Protein AF-A0A5J4QD63-F1 (afdb_monomer_lite)

Structure (mmCIF, N/CA/C/O backbone):
data_AF-A0A5J4QD63-F1
#
_entry.id   AF-A0A5J4QD63-F1
#
loop_
_atom_site.group_PDB
_atom_site.id
_atom_site.type_symbol
_atom_site.label_atom_id
_atom_site.label_alt_id
_atom_site.label_comp_id
_atom_site.label_asym_id
_atom_site.label_entity_id
_atom_site.label_seq_id
_atom_site.pdbx_PDB_ins_code
_atom_site.Cartn_x
_atom_site.Cartn_y
_atom_site.Cartn_z
_atom_site.occupancy
_atom_site.B_iso_or_equiv
_atom_site.auth_seq_id
_atom_site.auth_comp_id
_atom_site.auth_asym_id
_atom_site.auth_atom_id
_atom_site.pdbx_PDB_model_num
ATOM 1 N N . SER A 1 1 ? -5.845 -22.051 5.326 1.00 67.00 1 SER A N 1
ATOM 2 C CA . SER A 1 1 ? -5.642 -20.591 5.182 1.00 67.00 1 SER A CA 1
ATOM 3 C C . SER A 1 1 ? -6.838 -19.851 5.784 1.00 67.00 1 SER A C 1
ATOM 5 O O . SER A 1 1 ? -7.876 -20.470 5.980 1.00 67.00 1 SER A O 1
ATOM 7 N N . LYS A 1 2 ? -6.711 -18.560 6.131 1.00 86.19 2 LYS A N 1
ATOM 8 C CA . LYS A 1 2 ? -7.793 -17.741 6.733 1.00 86.19 2 LYS A CA 1
ATOM 9 C C . LYS A 1 2 ? -8.621 -16.941 5.704 1.00 86.19 2 LYS A C 1
ATOM 11 O O . LYS A 1 2 ? -9.440 -16.120 6.090 1.00 86.19 2 LYS A O 1
ATOM 16 N N . GLY A 1 3 ? -8.413 -17.182 4.406 1.00 88.31 3 GLY A N 1
ATOM 17 C CA . GLY A 1 3 ? -9.204 -16.589 3.315 1.00 88.31 3 GLY A CA 1
ATOM 18 C C . GLY A 1 3 ? -8.732 -15.226 2.782 1.00 88.31 3 GLY A C 1
ATOM 19 O O . GLY A 1 3 ? -9.352 -14.707 1.855 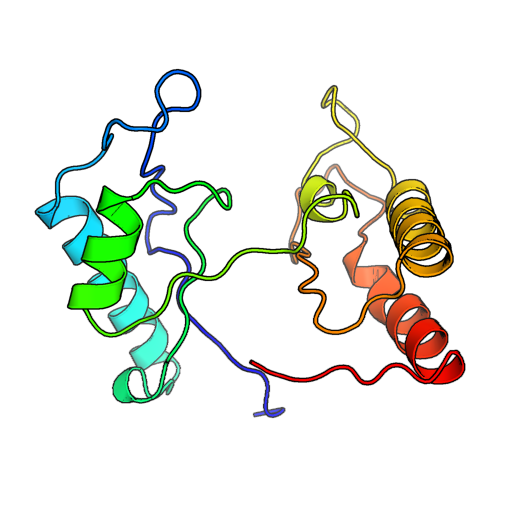1.00 88.31 3 GLY A O 1
ATOM 20 N N . HIS A 1 4 ? -7.645 -14.655 3.313 1.00 92.44 4 HIS A N 1
ATOM 21 C CA . HIS A 1 4 ? 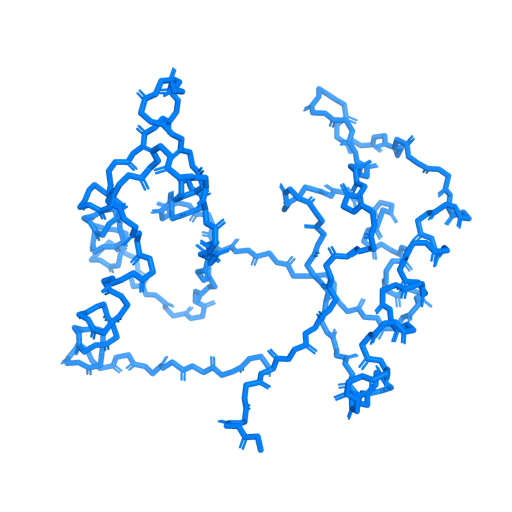-7.093 -13.371 2.853 1.00 92.44 4 HIS A CA 1
ATOM 22 C C . HIS A 1 4 ? -6.595 -13.424 1.400 1.00 92.44 4 HIS A C 1
ATOM 24 O O . HIS A 1 4 ? -6.112 -14.463 0.945 1.00 92.44 4 HIS A O 1
ATOM 30 N N . TYR A 1 5 ? -6.709 -12.300 0.687 1.00 94.56 5 TYR A N 1
ATOM 31 C CA . TYR A 1 5 ? -6.124 -12.127 -0.643 1.00 94.56 5 TYR A CA 1
ATOM 32 C C . TYR A 1 5 ? -4.631 -11.844 -0.483 1.00 94.56 5 TYR A C 1
ATOM 34 O O . TYR A 1 5 ? -4.245 -11.018 0.341 1.00 94.56 5 TYR A O 1
ATOM 42 N N . VAL A 1 6 ? -3.804 -12.544 -1.254 1.00 95.25 6 VAL A N 1
ATOM 43 C CA . VAL A 1 6 ? -2.350 -12.362 -1.281 1.00 95.25 6 VAL A CA 1
ATOM 44 C C . VAL A 1 6 ? -1.977 -12.080 -2.728 1.00 95.25 6 VAL A C 1
ATOM 46 O O . VAL A 1 6 ? -2.055 -12.980 -3.559 1.00 95.25 6 VAL A O 1
ATOM 49 N N . GLY A 1 7 ? -1.652 -10.823 -3.024 1.00 95.38 7 GLY A N 1
ATOM 50 C CA . GLY A 1 7 ? -1.341 -10.335 -4.368 1.00 95.38 7 GLY A CA 1
ATOM 51 C C . GLY A 1 7 ? 0.114 -9.910 -4.526 1.00 95.38 7 GLY A C 1
ATOM 52 O O . GLY A 1 7 ? 0.926 -10.083 -3.617 1.00 95.38 7 GLY A O 1
ATOM 53 N N . GLY A 1 8 ? 0.425 -9.355 -5.696 1.00 95.94 8 GLY A N 1
ATOM 54 C CA . GLY A 1 8 ? 1.776 -8.913 -6.019 1.00 95.94 8 GLY A CA 1
ATOM 55 C C . GLY A 1 8 ? 2.103 -7.497 -5.552 1.00 95.94 8 GLY A C 1
ATOM 56 O O . GLY A 1 8 ? 1.230 -6.625 -5.527 1.00 95.94 8 GLY A O 1
ATOM 57 N N . HIS A 1 9 ? 3.380 -7.291 -5.222 1.00 97.56 9 HIS A N 1
ATOM 58 C CA . HIS A 1 9 ? 3.953 -6.005 -4.807 1.00 97.56 9 HIS A CA 1
ATOM 59 C C . HIS A 1 9 ? 5.458 -5.902 -5.133 1.00 97.56 9 HIS A C 1
ATOM 61 O O . HIS A 1 9 ? 6.245 -5.437 -4.315 1.00 97.56 9 HIS A O 1
ATOM 67 N N . SER A 1 10 ? 5.863 -6.346 -6.332 1.00 97.94 10 SER A N 1
ATOM 68 C CA . SER A 1 10 ? 7.264 -6.425 -6.804 1.00 97.94 10 SER A CA 1
ATOM 69 C C . SER A 1 10 ? 8.121 -7.460 -6.062 1.00 97.94 10 SER A C 1
ATOM 71 O O . SER A 1 10 ? 7.807 -7.871 -4.948 1.00 97.94 10 SER A O 1
ATOM 73 N N . ASP A 1 11 ? 9.196 -7.934 -6.699 1.00 98.19 11 ASP A N 1
ATOM 74 C CA . ASP A 1 11 ? 10.179 -8.826 -6.061 1.00 98.19 11 ASP A CA 1
ATOM 75 C C . ASP A 1 11 ? 11.296 -8.022 -5.385 1.00 98.19 11 ASP A C 1
ATOM 77 O O . ASP A 1 11 ? 11.703 -8.307 -4.260 1.00 98.19 11 ASP A O 1
ATOM 81 N N . LYS A 1 12 ? 11.788 -6.989 -6.072 1.00 97.81 12 LYS A N 1
ATOM 82 C CA . LYS A 1 12 ? 12.876 -6.112 -5.623 1.00 97.81 12 LYS A CA 1
ATOM 83 C C . LYS A 1 12 ? 12.399 -4.757 -5.122 1.00 97.81 12 LYS A C 1
ATOM 85 O O . LYS A 1 12 ? 13.235 -3.910 -4.824 1.00 97.81 12 LYS A O 1
ATOM 90 N N . HIS A 1 13 ? 11.086 -4.560 -5.019 1.00 97.12 13 HIS A N 1
ATOM 91 C CA . HIS A 1 13 ? 10.478 -3.302 -4.597 1.00 97.12 13 HIS A CA 1
ATOM 92 C C . HIS A 1 13 ? 10.965 -2.120 -5.464 1.00 97.12 13 HIS A C 1
ATOM 94 O O . HIS A 1 13 ? 11.397 -1.080 -4.967 1.00 97.12 13 HIS A O 1
ATOM 100 N N . LEU A 1 14 ? 10.959 -2.310 -6.790 1.00 97.56 14 LEU A N 1
ATOM 101 C CA . LEU A 1 14 ? 11.498 -1.342 -7.751 1.00 97.56 14 LEU A CA 1
ATOM 102 C C . LEU A 1 14 ? 10.637 -0.073 -7.841 1.00 97.56 14 LEU A C 1
ATOM 104 O O . LEU A 1 14 ? 9.419 -0.145 -7.988 1.00 97.56 14 LEU A O 1
ATOM 108 N N . LEU A 1 15 ? 11.283 1.095 -7.866 1.00 97.56 15 LEU A N 1
ATOM 109 C CA . LEU A 1 15 ? 10.623 2.361 -8.188 1.00 97.56 15 LEU A CA 1
ATOM 110 C C . LEU A 1 15 ? 10.417 2.474 -9.707 1.00 97.56 15 LEU A C 1
ATOM 112 O O . LEU A 1 15 ? 11.383 2.484 -10.468 1.00 97.56 15 LEU A O 1
ATOM 116 N N . TYR A 1 16 ? 9.167 2.577 -10.162 1.00 97.19 16 TYR A N 1
ATOM 117 C CA . TYR A 1 16 ? 8.862 2.571 -11.601 1.00 97.19 16 TYR A CA 1
ATOM 118 C C . TYR A 1 16 ? 8.901 3.937 -12.271 1.00 97.19 16 TYR A C 1
ATOM 120 O O . TYR A 1 16 ? 9.169 4.021 -13.468 1.00 97.19 16 TYR A O 1
ATOM 128 N N . ALA A 1 17 ? 8.616 4.998 -11.526 1.00 97.38 17 ALA A N 1
ATOM 129 C CA . ALA A 1 17 ? 8.570 6.360 -12.035 1.00 97.38 17 ALA A CA 1
ATOM 130 C C . ALA A 1 17 ? 9.354 7.278 -11.094 1.00 97.38 17 ALA A C 1
ATOM 132 O O . ALA A 1 17 ? 9.276 7.095 -9.878 1.00 97.38 17 ALA A O 1
ATOM 133 N N . PRO A 1 18 ? 10.091 8.270 -11.612 1.00 96.50 18 PRO A N 1
ATOM 134 C CA . PRO A 1 18 ? 10.781 9.217 -10.754 1.00 96.50 18 PRO A CA 1
ATOM 135 C C . PRO A 1 18 ? 9.769 10.136 -10.047 1.00 96.50 18 PRO A C 1
ATOM 137 O O . PRO A 1 18 ? 8.623 10.296 -10.488 1.00 96.50 18 PRO A O 1
ATOM 140 N N . TRP A 1 19 ? 10.181 10.717 -8.919 1.00 96.06 19 TRP A N 1
ATOM 141 C CA . TRP A 1 19 ? 9.322 11.564 -8.083 1.00 96.06 19 TRP A CA 1
ATOM 142 C C . TRP A 1 19 ? 9.045 12.934 -8.715 1.00 96.06 19 TRP A C 1
ATOM 144 O O . TRP A 1 19 ? 7.941 13.459 -8.594 1.00 96.06 19 TRP A O 1
ATOM 154 N N . ASP A 1 20 ? 10.028 13.493 -9.420 1.00 95.81 20 ASP A N 1
ATOM 155 C CA . ASP A 1 20 ? 9.988 14.812 -10.061 1.00 95.81 20 ASP A CA 1
ATOM 156 C C . ASP A 1 20 ? 9.360 14.779 -11.464 1.00 95.81 20 ASP A C 1
ATOM 158 O O . ASP A 1 20 ? 8.681 15.723 -11.867 1.00 95.81 20 ASP A O 1
ATOM 162 N N . LYS A 1 21 ? 9.537 13.677 -12.205 1.00 94.69 21 LYS A N 1
ATOM 163 C CA . LYS A 1 21 ? 9.038 13.513 -13.583 1.00 94.69 21 LYS A CA 1
ATOM 164 C C . LYS A 1 21 ? 8.205 12.252 -13.755 1.00 94.69 21 LYS A C 1
ATOM 166 O O . LYS A 1 21 ? 8.513 11.387 -14.570 1.00 94.69 21 LYS A O 1
ATOM 171 N N . ARG A 1 22 ? 7.096 12.159 -13.021 1.00 95.50 22 ARG A N 1
ATOM 172 C CA . ARG A 1 22 ? 6.247 10.954 -12.951 1.00 95.50 22 ARG A CA 1
ATOM 173 C C . ARG A 1 22 ? 5.874 10.331 -14.307 1.00 95.50 22 ARG A C 1
ATOM 175 O O . ARG A 1 22 ? 5.640 9.135 -14.372 1.00 95.50 22 ARG A O 1
ATOM 182 N N . ASN A 1 23 ? 5.798 11.099 -15.394 1.00 95.38 23 ASN A N 1
ATOM 183 C CA . ASN A 1 23 ? 5.462 10.558 -16.718 1.00 95.38 23 ASN A CA 1
ATOM 184 C C . ASN A 1 23 ? 6.581 9.714 -17.363 1.00 95.38 23 ASN A C 1
ATOM 186 O O . ASN A 1 23 ? 6.307 9.019 -18.339 1.00 95.38 23 ASN A O 1
ATOM 190 N N . GLU A 1 24 ? 7.803 9.749 -16.832 1.00 95.88 24 GLU A N 1
ATOM 191 C CA . GLU A 1 24 ? 8.938 8.952 -17.302 1.00 95.88 24 GLU A CA 1
ATOM 192 C C . GLU A 1 24 ? 8.976 7.582 -16.617 1.00 95.88 24 GLU A C 1
ATOM 194 O O . GLU A 1 24 ? 8.585 7.438 -15.457 1.00 95.88 24 GLU A O 1
ATOM 199 N N . LEU A 1 25 ? 9.436 6.562 -17.342 1.00 96.00 25 LEU A N 1
ATOM 200 C CA . LEU A 1 25 ? 9.647 5.222 -16.802 1.00 96.00 25 LEU A CA 1
ATOM 201 C C . LEU A 1 25 ? 11.116 5.084 -16.380 1.00 96.00 25 LEU A C 1
ATOM 203 O O . LEU A 1 25 ? 12.010 5.239 -17.208 1.00 96.00 25 LEU A O 1
ATOM 207 N N . LEU A 1 26 ? 11.353 4.803 -15.098 1.00 96.44 26 LEU A N 1
ATOM 208 C CA . LEU A 1 26 ? 12.695 4.713 -14.513 1.00 96.44 26 LEU A CA 1
ATOM 209 C C . LEU A 1 26 ? 13.376 3.365 -14.801 1.00 96.44 26 LEU A C 1
ATOM 211 O O . LEU A 1 26 ? 14.600 3.276 -14.843 1.00 96.44 26 LEU A O 1
ATOM 215 N N . VAL A 1 27 ? 12.579 2.315 -14.997 1.00 95.19 27 VAL A N 1
ATOM 216 C CA . VAL A 1 27 ? 13.047 0.948 -15.257 1.00 95.19 27 VAL A CA 1
ATOM 217 C C . VAL A 1 27 ? 12.691 0.517 -16.676 1.00 95.19 27 VAL A C 1
ATOM 219 O O . VAL A 1 27 ? 11.652 0.895 -17.206 1.00 95.19 27 VAL A O 1
ATOM 222 N N . GLY A 1 28 ? 13.522 -0.312 -17.306 1.00 94.94 28 GLY A N 1
ATOM 223 C CA . GLY A 1 28 ? 13.167 -0.906 -18.595 1.00 94.94 28 GLY A CA 1
ATOM 224 C C . GLY A 1 28 ? 11.922 -1.796 -18.490 1.00 94.94 28 GLY A C 1
ATOM 225 O O . GLY A 1 28 ? 11.649 -2.375 -17.435 1.00 94.94 28 GLY A O 1
ATOM 226 N N . ILE A 1 29 ? 11.193 -1.951 -19.600 1.00 96.19 29 ILE A N 1
ATOM 227 C CA . ILE A 1 29 ? 10.019 -2.842 -19.678 1.00 96.19 29 ILE A CA 1
ATOM 228 C C . ILE A 1 29 ? 10.398 -4.269 -19.262 1.00 96.19 29 ILE A C 1
ATOM 230 O O . ILE A 1 29 ? 9.682 -4.892 -18.476 1.00 96.19 29 ILE A O 1
ATOM 234 N N . ASP A 1 30 ? 11.549 -4.758 -19.728 1.00 96.94 30 ASP A N 1
ATOM 235 C CA . ASP A 1 30 ? 12.057 -6.090 -19.391 1.00 96.94 30 ASP A CA 1
ATOM 236 C C . ASP A 1 30 ? 12.365 -6.223 -17.898 1.00 96.94 30 ASP A C 1
ATOM 238 O O . ASP A 1 30 ? 12.028 -7.240 -17.296 1.00 96.94 30 ASP A O 1
ATOM 242 N N . SER A 1 31 ? 12.935 -5.186 -17.273 1.00 97.06 31 SER A N 1
ATOM 243 C CA . SER A 1 31 ? 13.232 -5.177 -15.836 1.00 97.06 31 SER A CA 1
ATOM 244 C C . SER A 1 31 ? 11.960 -5.232 -14.994 1.00 97.06 31 SER A C 1
ATOM 246 O O . SER A 1 31 ? 11.878 -6.045 -14.078 1.00 97.06 31 SER A O 1
ATOM 248 N N . LEU A 1 32 ? 10.951 -4.419 -15.327 1.00 97.50 32 LEU A N 1
ATOM 249 C CA . LEU A 1 32 ? 9.658 -4.432 -14.637 1.00 97.50 32 LEU A CA 1
ATOM 250 C C . LEU A 1 32 ? 8.956 -5.785 -14.816 1.00 97.50 32 LEU A C 1
ATOM 252 O O . LEU A 1 32 ? 8.486 -6.380 -13.850 1.00 97.50 32 LEU A O 1
ATOM 256 N N . THR A 1 33 ? 8.931 -6.305 -16.044 1.00 97.56 33 THR A N 1
ATOM 257 C CA . THR A 1 33 ? 8.290 -7.589 -16.358 1.00 97.56 33 THR A CA 1
ATOM 258 C C . THR A 1 33 ? 8.982 -8.751 -15.644 1.00 97.56 33 THR A C 1
ATOM 260 O O . THR A 1 33 ? 8.311 -9.639 -15.116 1.00 97.56 33 THR A O 1
ATOM 263 N N . ALA A 1 34 ? 10.317 -8.762 -15.619 1.00 98.19 34 ALA A N 1
ATOM 264 C CA . ALA A 1 34 ? 11.093 -9.773 -14.911 1.00 98.19 34 ALA A CA 1
ATOM 265 C C . ALA A 1 34 ? 10.824 -9.719 -13.404 1.00 98.19 34 ALA A C 1
ATOM 267 O O . ALA A 1 34 ? 10.515 -10.747 -12.810 1.00 98.19 34 ALA A O 1
ATOM 268 N N . ASP A 1 35 ? 10.860 -8.529 -12.807 1.00 98.38 35 ASP A N 1
ATOM 269 C CA . ASP A 1 35 ? 10.567 -8.316 -11.390 1.00 98.38 35 ASP A CA 1
ATOM 270 C C . ASP A 1 35 ? 9.152 -8.785 -11.003 1.00 98.38 35 ASP A C 1
ATOM 272 O O . ASP A 1 35 ? 8.984 -9.551 -10.053 1.00 98.38 35 ASP A O 1
ATOM 276 N N . PHE A 1 36 ? 8.139 -8.437 -11.803 1.00 97.88 36 PHE A N 1
ATOM 277 C CA . PHE A 1 36 ? 6.775 -8.930 -11.615 1.00 97.88 36 PHE A CA 1
ATOM 278 C C . PHE A 1 36 ? 6.704 -10.464 -11.680 1.00 97.88 36 PHE A C 1
ATOM 280 O O . PHE A 1 36 ? 6.102 -11.107 -10.819 1.00 97.88 36 PHE A O 1
ATOM 287 N N . ARG A 1 37 ? 7.332 -11.083 -12.690 1.00 97.38 37 ARG A N 1
ATOM 288 C CA . ARG A 1 37 ? 7.323 -12.547 -12.860 1.00 97.38 37 ARG A CA 1
ATOM 289 C C . ARG A 1 37 ? 8.038 -13.262 -11.718 1.00 97.38 37 ARG A C 1
ATOM 291 O O . ARG A 1 37 ? 7.576 -14.325 -11.304 1.00 97.38 37 ARG A O 1
ATOM 298 N N . GLN A 1 38 ? 9.115 -12.684 -11.193 1.00 98.56 38 GLN A N 1
ATOM 299 C CA . GLN A 1 38 ? 9.811 -13.209 -10.020 1.00 98.56 38 GLN A CA 1
ATOM 300 C C . GLN A 1 38 ? 8.916 -13.144 -8.781 1.00 98.56 38 GLN A C 1
ATOM 302 O O . GLN A 1 38 ? 8.775 -14.152 -8.094 1.00 98.56 38 GLN A O 1
ATOM 307 N N . ASN A 1 39 ? 8.193 -12.040 -8.576 1.00 98.31 39 ASN A N 1
ATOM 308 C CA . ASN A 1 39 ? 7.220 -11.939 -7.491 1.00 98.31 39 ASN A CA 1
ATOM 309 C C . ASN A 1 39 ? 6.120 -13.009 -7.605 1.00 98.31 39 ASN A C 1
ATOM 311 O O . ASN A 1 39 ? 5.815 -13.696 -6.630 1.00 98.31 39 ASN A O 1
ATOM 315 N N . MET A 1 40 ? 5.582 -13.236 -8.808 1.00 97.88 40 MET A N 1
ATOM 316 C CA . MET A 1 40 ? 4.618 -14.319 -9.043 1.00 97.88 40 MET A CA 1
ATOM 317 C C . MET A 1 40 ? 5.226 -15.707 -8.789 1.00 97.88 40 MET A C 1
ATOM 319 O O . MET A 1 40 ? 4.555 -16.586 -8.250 1.00 97.88 40 MET A O 1
ATOM 323 N N . SER A 1 41 ? 6.491 -15.918 -9.157 1.00 98.12 41 SER A N 1
ATOM 324 C CA . SER A 1 41 ? 7.215 -17.165 -8.889 1.00 98.12 41 SER A CA 1
ATOM 325 C C . SER A 1 41 ? 7.340 -17.433 -7.387 1.00 98.12 41 SER A C 1
ATOM 327 O O . SER A 1 41 ? 7.051 -18.544 -6.943 1.00 98.12 41 SER A O 1
ATOM 329 N N . GLU A 1 42 ? 7.679 -16.418 -6.586 1.00 98.12 42 GLU A N 1
ATOM 330 C CA . GLU A 1 42 ? 7.713 -16.546 -5.125 1.00 98.12 42 GLU A CA 1
ATOM 331 C C . GLU A 1 42 ? 6.327 -16.871 -4.555 1.00 98.12 42 GLU A C 1
ATOM 333 O O . GLU A 1 42 ? 6.191 -17.824 -3.789 1.00 98.12 42 GLU A O 1
ATOM 338 N N . LEU A 1 43 ? 5.272 -16.173 -4.991 1.00 97.31 43 LEU A N 1
ATOM 339 C CA . LEU A 1 43 ? 3.898 -16.453 -4.552 1.00 97.31 43 LEU A CA 1
ATOM 340 C C . LEU A 1 43 ? 3.458 -17.896 -4.869 1.00 97.31 43 LEU A C 1
ATOM 342 O O . LEU A 1 43 ? 2.834 -18.547 -4.024 1.00 97.31 43 LEU A O 1
ATOM 346 N N . LYS A 1 44 ? 3.828 -18.437 -6.041 1.00 97.38 44 LYS A N 1
ATOM 347 C CA . LYS A 1 44 ? 3.544 -19.839 -6.408 1.00 97.38 44 LYS A CA 1
ATOM 348 C C . LYS A 1 44 ? 4.139 -20.834 -5.410 1.00 97.38 44 LYS A C 1
ATOM 350 O O . LYS A 1 44 ? 3.478 -21.822 -5.092 1.00 97.38 44 LYS A O 1
ATOM 355 N N . LYS A 1 45 ? 5.343 -20.582 -4.878 1.00 97.50 45 LYS A N 1
ATOM 356 C CA . LYS A 1 45 ? 5.992 -21.470 -3.888 1.00 97.50 45 LYS A CA 1
ATOM 357 C C . LYS A 1 45 ? 5.183 -21.597 -2.597 1.00 97.50 45 LYS A C 1
ATOM 359 O O . LYS A 1 45 ? 5.232 -22.636 -1.948 1.00 97.50 45 LYS A O 1
ATOM 364 N N . PHE A 1 46 ? 4.401 -20.573 -2.255 1.00 95.12 46 PHE A N 1
ATOM 365 C CA . PHE A 1 46 ? 3.499 -20.572 -1.100 1.00 95.12 46 PHE A CA 1
ATOM 366 C C . PHE A 1 46 ? 2.086 -21.090 -1.426 1.00 95.12 46 PHE A C 1
ATOM 368 O O . PHE A 1 46 ? 1.167 -20.943 -0.620 1.00 95.12 46 PHE A O 1
ATOM 375 N N . GLY A 1 47 ? 1.894 -21.708 -2.596 1.00 94.94 47 GLY A N 1
ATOM 376 C CA . GLY A 1 47 ? 0.620 -22.301 -3.007 1.00 94.94 47 GLY A CA 1
ATOM 377 C C . GLY A 1 47 ? -0.420 -21.287 -3.487 1.00 94.94 47 GLY A C 1
ATOM 378 O O . GLY A 1 47 ? -1.602 -21.623 -3.578 1.00 94.94 47 GLY A O 1
ATOM 379 N N . ILE A 1 48 ? -0.014 -20.051 -3.795 1.00 95.50 48 ILE A N 1
ATOM 380 C CA . ILE A 1 48 ? -0.909 -19.053 -4.383 1.00 95.50 48 ILE A CA 1
ATOM 381 C C . ILE A 1 48 ? -1.115 -19.377 -5.864 1.00 95.50 48 ILE A C 1
ATOM 383 O O . ILE A 1 48 ? -0.163 -19.493 -6.636 1.00 95.50 48 ILE A O 1
ATOM 387 N N . ASN A 1 49 ? -2.378 -19.504 -6.273 1.00 94.50 49 ASN A N 1
ATOM 388 C CA . ASN A 1 49 ? -2.733 -19.636 -7.681 1.00 94.50 49 ASN A CA 1
ATOM 389 C C . ASN A 1 49 ? -2.659 -18.258 -8.353 1.00 94.50 49 ASN A C 1
ATOM 391 O O . ASN A 1 49 ? -3.632 -17.504 -8.335 1.00 94.50 49 ASN A O 1
ATOM 395 N N . VAL A 1 50 ? -1.495 -17.934 -8.918 1.00 95.38 50 VAL A N 1
ATOM 396 C CA . VAL A 1 50 ? -1.249 -16.614 -9.517 1.00 95.38 50 VAL A CA 1
ATOM 397 C C . VAL A 1 50 ? -2.088 -16.333 -10.762 1.00 95.38 50 VAL A C 1
ATOM 399 O O . VAL A 1 50 ? -2.341 -15.171 -11.052 1.00 95.38 50 VAL A O 1
ATOM 402 N N . ASP A 1 51 ? -2.585 -17.369 -11.444 1.00 93.19 51 ASP A N 1
ATOM 403 C CA . ASP A 1 51 ? -3.451 -17.219 -12.622 1.00 93.19 51 ASP A CA 1
ATOM 404 C C . ASP A 1 51 ? -4.850 -16.698 -12.237 1.00 93.19 51 ASP A C 1
ATOM 406 O O . ASP A 1 51 ? -5.639 -16.306 -13.092 1.00 93.19 51 ASP A O 1
ATOM 410 N N . LYS A 1 52 ? -5.170 -16.698 -10.934 1.00 92.94 52 LYS A N 1
ATOM 411 C CA . LYS A 1 52 ? -6.398 -16.130 -10.361 1.00 92.94 52 LYS A CA 1
ATOM 412 C C . LYS A 1 52 ? -6.182 -14.784 -9.667 1.00 92.94 52 LYS A C 1
ATOM 414 O O . LYS A 1 52 ? -7.129 -14.259 -9.083 1.00 92.94 52 LYS A O 1
ATOM 419 N N . LEU A 1 53 ? -4.961 -14.247 -9.663 1.00 95.06 53 LEU A N 1
ATOM 420 C CA . LEU A 1 53 ? -4.705 -12.924 -9.099 1.00 95.06 53 LEU A CA 1
ATOM 421 C C . LEU A 1 53 ? -5.152 -11.861 -10.094 1.00 95.06 53 LEU A C 1
ATOM 423 O O . LEU A 1 53 ? -4.727 -11.871 -11.243 1.00 95.06 53 LEU A O 1
ATOM 427 N N . GLY A 1 54 ? -6.009 -10.950 -9.639 1.00 95.62 54 GLY A N 1
ATOM 428 C CA . GLY A 1 54 ? -6.524 -9.856 -10.463 1.00 95.62 54 GLY A CA 1
ATOM 429 C C . GLY A 1 54 ? -5.850 -8.515 -10.193 1.00 95.62 54 GLY A C 1
ATOM 430 O O . GLY A 1 54 ? -5.963 -7.611 -11.013 1.00 95.62 54 GLY A O 1
ATOM 431 N N . TYR A 1 55 ? -5.152 -8.372 -9.064 1.00 97.50 55 TYR A N 1
ATOM 432 C CA . TYR A 1 55 ? -4.691 -7.076 -8.567 1.00 97.50 55 TYR A CA 1
ATOM 433 C C . TYR A 1 55 ? -3.216 -7.063 -8.188 1.00 97.50 55 TYR A C 1
ATOM 435 O O . TYR A 1 55 ? -2.737 -7.975 -7.503 1.00 97.50 55 TYR A O 1
ATOM 443 N N . TYR A 1 56 ? -2.573 -5.954 -8.545 1.00 97.94 56 TYR A N 1
ATOM 444 C CA . TYR A 1 56 ? -1.183 -5.628 -8.265 1.00 97.94 56 TYR A CA 1
ATOM 445 C C . TYR A 1 56 ? -1.072 -4.239 -7.626 1.00 97.94 56 TYR A C 1
ATOM 447 O O . TYR A 1 56 ? -1.642 -3.275 -8.141 1.00 97.94 56 TYR A O 1
ATOM 455 N N . LEU A 1 57 ? -0.313 -4.115 -6.537 1.00 97.88 57 LEU A N 1
ATOM 456 C CA . LEU A 1 57 ? 0.025 -2.821 -5.941 1.00 97.88 57 LEU A CA 1
ATOM 457 C C . LEU A 1 57 ? 1.479 -2.480 -6.302 1.00 97.88 57 LEU A C 1
ATOM 459 O O . LEU A 1 57 ? 2.371 -3.214 -5.889 1.00 97.88 57 LEU A O 1
ATOM 463 N N . PRO A 1 58 ? 1.767 -1.409 -7.054 1.00 97.50 58 PRO A N 1
ATOM 464 C CA . PRO A 1 58 ? 3.139 -0.989 -7.326 1.00 97.50 58 PRO A CA 1
ATOM 465 C C . PRO A 1 58 ? 3.895 -0.591 -6.046 1.00 97.50 58 PRO A C 1
ATOM 467 O O . PRO A 1 58 ? 3.279 0.012 -5.165 1.00 97.50 58 PRO A O 1
ATOM 470 N N . PRO A 1 59 ? 5.210 -0.859 -5.952 1.00 97.06 59 PRO A N 1
ATOM 471 C CA . PRO A 1 59 ? 6.055 -0.381 -4.858 1.00 97.06 59 PRO A CA 1
ATOM 472 C C . PRO A 1 59 ? 5.972 1.124 -4.656 1.00 97.06 59 PRO A C 1
ATOM 474 O O . PRO A 1 59 ? 5.810 1.880 -5.621 1.00 97.06 59 PRO A O 1
ATOM 477 N N . TYR A 1 60 ? 6.121 1.553 -3.401 1.00 96.31 60 TYR A N 1
ATOM 478 C CA . TYR A 1 60 ? 5.990 2.959 -2.990 1.00 96.31 60 TYR A CA 1
ATOM 479 C C . TYR A 1 60 ? 4.633 3.583 -3.338 1.00 96.31 60 TYR A C 1
ATOM 481 O O . TYR A 1 60 ? 4.499 4.809 -3.341 1.00 96.31 60 TYR A O 1
ATOM 489 N N . GLU A 1 61 ? 3.667 2.754 -3.749 1.00 96.19 61 GLU A N 1
ATOM 490 C CA . GLU A 1 61 ? 2.366 3.173 -4.253 1.00 96.19 61 GLU A CA 1
ATOM 491 C C . GLU A 1 61 ? 2.476 4.201 -5.387 1.00 96.19 61 GLU A C 1
ATOM 493 O O . GLU A 1 61 ? 1.576 5.014 -5.636 1.00 96.19 61 GLU A O 1
ATOM 498 N N . TRP A 1 62 ? 3.602 4.143 -6.103 1.00 97.44 62 TRP A N 1
ATOM 499 C CA . TRP A 1 62 ? 4.008 5.121 -7.091 1.00 97.44 62 TRP A CA 1
ATOM 500 C C . TRP A 1 62 ? 4.163 4.466 -8.456 1.00 97.44 62 TRP A C 1
ATOM 502 O O . TRP A 1 62 ? 4.859 3.472 -8.649 1.00 97.44 62 TRP A O 1
ATOM 512 N N . TYR A 1 63 ? 3.472 5.035 -9.434 1.00 97.44 63 TYR A N 1
ATOM 513 C CA . TYR A 1 63 ? 3.348 4.463 -10.769 1.00 97.44 63 TYR A CA 1
ATOM 514 C C . TYR A 1 63 ? 3.066 5.547 -11.798 1.00 97.44 63 TYR A C 1
ATOM 516 O O . TYR A 1 63 ? 2.669 6.662 -11.450 1.00 97.44 63 TYR A O 1
ATOM 524 N N . ASN A 1 64 ? 3.178 5.200 -13.075 1.00 97.62 64 ASN A N 1
ATOM 525 C CA . ASN A 1 64 ? 2.787 6.058 -14.184 1.00 97.62 64 ASN A CA 1
ATOM 526 C C . ASN A 1 64 ? 1.935 5.298 -15.208 1.00 97.62 64 ASN A C 1
ATOM 528 O O . ASN A 1 64 ? 1.656 4.109 -15.058 1.00 97.62 64 ASN A O 1
ATOM 532 N N . LYS A 1 65 ? 1.503 5.985 -16.270 1.00 97.50 65 LYS A N 1
ATOM 533 C CA . LYS A 1 65 ? 0.668 5.364 -17.311 1.00 97.50 65 LYS A CA 1
ATOM 534 C C . LYS A 1 65 ? 1.368 4.190 -18.007 1.00 97.50 65 LYS A C 1
ATOM 536 O O . LYS A 1 65 ? 0.694 3.249 -18.409 1.00 97.50 65 LYS A O 1
ATOM 541 N N . ALA A 1 66 ? 2.689 4.248 -18.174 1.00 97.38 66 ALA A N 1
ATOM 542 C CA . ALA A 1 66 ? 3.447 3.190 -18.833 1.00 97.38 66 ALA A CA 1
ATOM 543 C C . ALA A 1 66 ? 3.526 1.933 -17.957 1.00 97.38 66 ALA A C 1
ATOM 545 O O . ALA A 1 66 ? 3.199 0.851 -18.432 1.00 97.38 66 ALA A O 1
ATOM 546 N N . SER A 1 67 ? 3.874 2.076 -16.675 1.00 97.75 67 SER A N 1
ATOM 547 C CA . SER A 1 67 ? 3.952 0.954 -15.737 1.00 97.75 67 SER A CA 1
ATOM 548 C C . SER A 1 67 ? 2.598 0.270 -15.568 1.00 97.75 67 SER A C 1
ATOM 550 O O . SER A 1 67 ? 2.539 -0.952 -15.617 1.00 97.75 67 SER A O 1
ATOM 552 N N . VAL A 1 68 ? 1.505 1.039 -15.459 1.00 98.06 68 VAL A N 1
ATOM 553 C CA . VAL A 1 68 ? 0.140 0.486 -15.375 1.00 98.06 68 VAL A CA 1
ATOM 554 C C . VAL A 1 68 ? -0.178 -0.369 -16.599 1.00 98.06 68 VAL A C 1
ATOM 556 O O . VAL A 1 68 ? -0.568 -1.519 -16.440 1.00 98.06 68 VAL A O 1
ATOM 559 N N . ARG A 1 69 ? 0.079 0.139 -17.812 1.00 98.06 69 ARG A N 1
ATOM 560 C CA . ARG A 1 69 ? -0.148 -0.614 -19.058 1.00 98.06 69 ARG A CA 1
ATOM 561 C C . ARG A 1 69 ? 0.685 -1.890 -19.137 1.00 98.06 69 ARG A C 1
ATOM 563 O O . ARG A 1 69 ? 0.211 -2.895 -19.652 1.00 98.06 69 ARG A O 1
ATOM 570 N N . ILE A 1 70 ? 1.926 -1.860 -18.651 1.00 97.69 70 ILE A N 1
ATOM 571 C CA . ILE A 1 70 ? 2.778 -3.055 -18.616 1.00 97.69 70 ILE A CA 1
ATOM 572 C C . ILE A 1 70 ? 2.168 -4.104 -17.678 1.00 97.69 70 ILE A C 1
ATOM 574 O O . ILE A 1 70 ? 2.050 -5.256 -18.083 1.00 97.69 70 ILE A O 1
ATOM 578 N N . VAL A 1 71 ? 1.738 -3.707 -16.473 1.00 97.31 71 VAL A N 1
ATOM 579 C CA . VAL A 1 71 ? 1.089 -4.609 -15.502 1.00 97.31 71 VAL A CA 1
ATOM 580 C C . VAL A 1 71 ? -0.249 -5.158 -16.028 1.00 97.31 71 VAL A C 1
ATOM 582 O O . VAL A 1 71 ? -0.523 -6.351 -15.898 1.00 97.31 71 VAL A O 1
ATOM 585 N N . GLU A 1 72 ? -1.044 -4.329 -16.705 1.00 97.56 72 GLU A N 1
ATOM 586 C CA . GLU A 1 72 ? -2.286 -4.761 -17.361 1.00 97.56 72 GLU A CA 1
ATOM 587 C C . GLU A 1 72 ? -2.017 -5.795 -18.462 1.00 97.56 72 GLU A C 1
ATOM 589 O O . GLU A 1 72 ? -2.670 -6.838 -18.507 1.00 97.56 72 GLU A O 1
ATOM 594 N N . ASN A 1 73 ? -1.004 -5.565 -19.303 1.00 96.69 73 ASN A N 1
ATOM 595 C CA . ASN A 1 73 ? -0.627 -6.479 -20.387 1.00 96.69 73 ASN A CA 1
ATOM 596 C C . ASN A 1 73 ? -0.121 -7.845 -19.894 1.00 96.69 73 ASN A C 1
ATOM 598 O O . ASN A 1 73 ? -0.148 -8.814 -20.651 1.00 96.69 73 ASN A O 1
ATOM 602 N N . ILE A 1 74 ? 0.346 -7.935 -18.646 1.00 93.38 74 ILE A N 1
ATOM 603 C CA . ILE A 1 74 ? 0.779 -9.192 -18.014 1.00 93.38 74 ILE A CA 1
ATOM 604 C C . ILE A 1 74 ? -0.296 -9.800 -17.101 1.00 93.38 74 ILE A C 1
ATOM 606 O O . ILE A 1 74 ? -0.026 -10.788 -16.420 1.00 93.38 74 ILE A O 1
ATOM 610 N N . GLY A 1 75 ? -1.520 -9.259 -17.140 1.00 94.06 75 GLY A N 1
ATOM 611 C CA . GLY A 1 75 ? -2.725 -9.917 -16.638 1.00 94.06 75 GLY A CA 1
ATOM 612 C C . GLY A 1 75 ? -3.238 -9.445 -15.279 1.00 94.06 75 GLY A C 1
ATOM 613 O O . GLY A 1 75 ? -4.093 -10.124 -14.718 1.00 94.06 75 GLY A O 1
ATOM 614 N N . GLN A 1 76 ? -2.757 -8.320 -14.735 1.00 97.25 76 GLN A N 1
ATOM 615 C CA . GLN A 1 76 ? -3.262 -7.781 -13.462 1.00 97.25 76 GLN A CA 1
ATOM 616 C C . GLN A 1 76 ? -3.638 -6.301 -13.557 1.00 97.25 76 GLN A C 1
ATOM 618 O O . GLN A 1 76 ? -3.007 -5.512 -14.251 1.00 97.25 76 GLN A O 1
ATOM 623 N N . SER A 1 77 ? -4.661 -5.898 -12.811 1.00 97.50 77 SER A N 1
ATOM 624 C CA . SER A 1 77 ? -5.045 -4.499 -12.653 1.00 97.50 77 SER A CA 1
ATOM 625 C C . SER A 1 77 ? -4.212 -3.837 -11.561 1.00 97.50 77 SER A C 1
ATOM 627 O O . SER A 1 77 ? -4.087 -4.351 -10.447 1.00 97.50 77 SER A O 1
ATOM 629 N N . THR A 1 78 ? -3.665 -2.661 -11.864 1.00 97.81 78 THR A N 1
ATOM 630 C CA . THR A 1 78 ? -2.986 -1.841 -10.856 1.00 97.81 78 THR A CA 1
ATOM 631 C C . THR A 1 78 ? -4.012 -1.228 -9.902 1.00 97.81 78 THR A C 1
ATOM 633 O O . THR A 1 78 ? -4.969 -0.596 -10.345 1.00 97.81 78 THR A O 1
ATOM 636 N N . ILE A 1 79 ? -3.795 -1.378 -8.597 1.00 97.44 79 ILE A N 1
ATOM 637 C CA . ILE A 1 79 ? -4.591 -0.742 -7.538 1.00 97.44 79 ILE A CA 1
ATOM 638 C C . ILE A 1 79 ? -3.742 0.240 -6.731 1.00 97.44 79 ILE A C 1
ATOM 640 O O . ILE A 1 79 ? -2.514 0.227 -6.808 1.00 97.44 79 ILE A O 1
ATOM 644 N N . ASN A 1 80 ? -4.400 1.095 -5.949 1.00 96.81 80 ASN A N 1
ATOM 645 C CA . ASN A 1 80 ? -3.749 1.925 -4.940 1.00 96.81 80 ASN A CA 1
ATOM 646 C C . ASN A 1 80 ? -4.707 2.213 -3.773 1.00 96.81 80 ASN A C 1
ATOM 648 O O . ASN A 1 80 ? -5.914 1.999 -3.898 1.00 96.81 80 ASN A O 1
ATOM 652 N N . TYR A 1 81 ? -4.181 2.704 -2.652 1.00 96.31 81 TYR A N 1
ATOM 653 C CA . TYR A 1 81 ? -4.993 3.174 -1.537 1.00 96.31 81 TYR A CA 1
ATOM 654 C C . TYR A 1 81 ? -5.737 4.470 -1.873 1.00 96.31 81 TYR A C 1
ATOM 656 O O . TYR A 1 81 ? -5.363 5.242 -2.760 1.00 96.31 81 TYR A O 1
ATOM 664 N N . THR A 1 82 ? -6.807 4.724 -1.129 1.00 95.88 82 THR A N 1
ATOM 665 C CA . THR A 1 82 ? -7.596 5.947 -1.238 1.00 95.88 82 THR A CA 1
ATOM 666 C C . THR A 1 82 ? -6.845 7.115 -0.586 1.00 95.88 82 THR A C 1
ATOM 668 O O . THR A 1 82 ? -6.498 7.040 0.597 1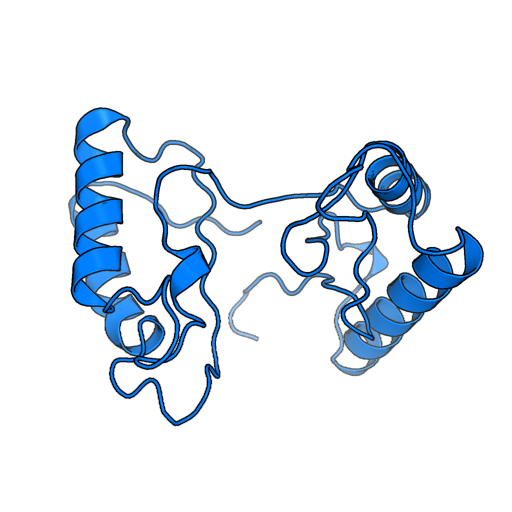.00 95.88 82 THR A O 1
ATOM 671 N N . PRO A 1 83 ? -6.579 8.213 -1.315 1.00 93.19 83 PRO A N 1
ATOM 672 C CA . PRO A 1 83 ? -5.844 9.350 -0.772 1.00 93.19 83 PRO A CA 1
ATOM 673 C C . PRO A 1 83 ? -6.647 10.096 0.307 1.00 93.19 83 PRO A C 1
ATOM 675 O O . PRO A 1 83 ? -7.876 10.096 0.305 1.00 93.19 83 PRO A O 1
ATOM 678 N N . GLY A 1 84 ? -5.938 10.789 1.205 1.00 90.75 84 GLY A N 1
ATOM 679 C CA . GLY A 1 84 ? -6.529 11.689 2.208 1.00 90.75 84 GLY A CA 1
ATOM 680 C C . GLY A 1 84 ? -6.654 11.126 3.629 1.00 90.75 84 GLY A C 1
ATOM 681 O O . GLY A 1 84 ? -6.952 11.889 4.541 1.00 90.75 84 GLY A O 1
ATOM 682 N N . ILE A 1 85 ? -6.386 9.833 3.841 1.00 91.44 85 ILE A N 1
ATOM 683 C CA . ILE A 1 85 ? -6.462 9.179 5.165 1.00 91.44 85 ILE A CA 1
ATOM 684 C C . ILE A 1 85 ? -5.105 9.171 5.899 1.00 91.44 85 ILE A C 1
ATOM 686 O O . ILE A 1 85 ? -5.064 9.015 7.116 1.00 91.44 85 ILE A O 1
ATOM 690 N N . ASN A 1 86 ? -3.993 9.399 5.190 1.00 91.75 86 ASN A N 1
ATOM 691 C CA . ASN A 1 86 ? -2.606 9.446 5.698 1.00 91.75 86 ASN A CA 1
ATOM 692 C C . ASN A 1 86 ? -2.052 8.146 6.309 1.00 91.75 86 ASN A C 1
ATOM 694 O O . ASN A 1 86 ? -0.889 8.117 6.697 1.00 91.75 86 ASN A O 1
ATOM 698 N N . PHE A 1 87 ? -2.831 7.062 6.345 1.00 92.69 87 PHE A N 1
ATOM 699 C CA . PHE A 1 87 ? -2.430 5.772 6.924 1.00 92.69 87 PHE A CA 1
ATOM 700 C C . PHE A 1 87 ? -1.119 5.204 6.365 1.00 92.69 87 PHE A C 1
ATOM 702 O O . PHE A 1 87 ? -0.380 4.576 7.111 1.00 92.69 87 PHE A O 1
ATOM 709 N N . ALA A 1 88 ? -0.792 5.492 5.102 1.00 94.00 88 ALA A N 1
ATOM 710 C CA . ALA A 1 88 ? 0.465 5.073 4.489 1.00 94.00 88 ALA A CA 1
ATOM 711 C C . ALA A 1 88 ? 1.715 5.617 5.210 1.00 94.00 88 ALA A C 1
ATOM 713 O O . ALA A 1 88 ? 2.792 5.081 5.007 1.00 94.00 88 ALA A O 1
ATOM 714 N N . ALA A 1 89 ? 1.608 6.639 6.069 1.00 96.31 89 ALA A N 1
ATOM 715 C CA . ALA A 1 89 ? 2.720 7.102 6.903 1.00 96.31 89 ALA A CA 1
ATOM 716 C C . ALA A 1 89 ? 2.992 6.192 8.121 1.00 96.31 89 ALA A C 1
ATOM 718 O O . ALA A 1 89 ? 3.825 6.508 8.965 1.00 96.31 89 ALA A O 1
ATOM 719 N N . ASP A 1 90 ? 2.322 5.047 8.263 1.00 96.94 90 ASP A N 1
ATOM 720 C CA . ASP A 1 90 ? 2.561 4.133 9.382 1.00 96.94 90 ASP A CA 1
ATOM 721 C C . ASP A 1 90 ? 3.933 3.433 9.336 1.00 96.94 90 ASP A C 1
ATOM 723 O O . ASP A 1 90 ? 4.393 2.930 10.363 1.00 96.94 90 ASP A O 1
ATOM 727 N N . TYR A 1 91 ? 4.637 3.451 8.199 1.00 95.56 91 TYR A N 1
ATOM 728 C CA . TYR A 1 91 ? 6.008 2.936 8.109 1.00 95.56 91 TYR A CA 1
ATOM 729 C C . TYR A 1 91 ? 7.062 3.871 8.725 1.00 95.56 91 TYR A C 1
ATOM 731 O O . TYR A 1 91 ? 8.159 3.409 9.046 1.00 95.56 91 TYR A O 1
ATOM 739 N N . THR A 1 92 ? 6.758 5.165 8.896 1.00 97.06 92 THR A N 1
ATOM 740 C CA . THR A 1 92 ? 7.746 6.182 9.297 1.00 97.06 92 THR A CA 1
ATOM 741 C C . THR A 1 92 ? 8.238 5.977 10.727 1.00 97.06 92 THR A C 1
ATOM 743 O O . THR A 1 92 ? 7.468 5.544 11.591 1.00 97.06 92 THR A O 1
ATOM 746 N N . THR A 1 93 ? 9.478 6.367 11.013 1.00 97.38 93 THR A N 1
ATOM 747 C CA . THR A 1 93 ? 10.059 6.383 12.365 1.00 97.38 93 THR A CA 1
ATOM 748 C C . THR A 1 93 ? 10.052 7.790 12.975 1.00 97.38 93 THR A C 1
ATOM 750 O O . THR A 1 93 ? 9.969 8.754 12.219 1.00 97.38 93 THR A O 1
ATOM 753 N N . PRO A 1 94 ? 10.134 7.935 14.316 1.00 96.69 94 PRO A N 1
ATOM 754 C CA . PRO A 1 94 ? 10.019 9.238 14.991 1.00 96.69 94 PRO A CA 1
ATOM 755 C C . PRO A 1 94 ? 11.024 10.318 14.559 1.00 96.69 94 PRO A C 1
ATOM 757 O O . PRO A 1 94 ? 10.787 11.496 14.793 1.00 96.69 94 PRO A O 1
ATOM 760 N N . ASP A 1 95 ? 12.148 9.926 13.962 1.00 96.50 95 ASP A N 1
ATOM 761 C CA . ASP A 1 95 ? 13.184 10.816 13.429 1.00 96.50 95 ASP A CA 1
ATOM 762 C C . ASP A 1 95 ? 12.881 11.353 12.017 1.00 96.50 95 ASP A C 1
ATOM 764 O O . ASP A 1 95 ? 13.563 12.263 11.550 1.00 96.50 95 ASP A O 1
ATOM 768 N N . MET A 1 96 ? 11.866 10.817 11.333 1.00 97.12 96 MET A N 1
ATOM 769 C CA . MET A 1 96 ? 11.471 11.263 9.996 1.00 97.12 96 MET A CA 1
ATOM 770 C C . MET A 1 96 ? 10.540 12.477 10.078 1.00 97.12 96 MET A C 1
ATOM 772 O O . MET A 1 96 ? 9.604 12.503 10.872 1.00 97.12 96 MET A O 1
ATOM 776 N N . GLU A 1 97 ? 10.740 13.459 9.197 1.00 95.75 97 GLU A N 1
ATOM 777 C CA . GLU A 1 97 ? 9.937 14.694 9.154 1.00 95.75 97 GLU A CA 1
ATOM 778 C C . GLU A 1 97 ? 8.434 14.427 8.967 1.00 95.75 97 GLU A C 1
ATOM 780 O O . GLU A 1 97 ? 7.586 15.091 9.559 1.00 95.75 97 GLU A O 1
ATOM 785 N N . ASN A 1 98 ? 8.092 13.419 8.166 1.00 93.94 98 ASN A N 1
ATOM 786 C CA . ASN A 1 98 ? 6.715 13.035 7.877 1.00 93.94 98 ASN A CA 1
ATOM 787 C C . ASN A 1 98 ? 6.127 12.040 8.892 1.00 93.94 98 ASN A C 1
ATOM 789 O O . ASN A 1 98 ? 5.090 11.434 8.609 1.00 93.94 98 ASN A O 1
ATOM 793 N N . TYR A 1 99 ? 6.769 11.857 10.050 1.00 96.81 99 TYR A N 1
ATOM 794 C CA . TYR A 1 99 ? 6.281 10.959 11.085 1.00 96.81 99 TYR A CA 1
ATOM 795 C C . TYR A 1 99 ? 4.891 11.350 11.589 1.00 96.81 99 TYR A C 1
ATOM 797 O O . TYR A 1 99 ? 4.595 12.514 11.863 1.00 96.81 99 TYR A O 1
ATOM 805 N N . ARG A 1 100 ? 4.041 10.333 11.745 1.00 96.94 100 ARG A N 1
ATOM 806 C CA . ARG A 1 100 ? 2.727 10.424 12.385 1.00 96.94 100 ARG A CA 1
ATOM 807 C C . ARG A 1 100 ? 2.580 9.276 13.362 1.00 96.94 100 ARG A C 1
ATOM 809 O O . ARG A 1 100 ? 2.764 8.120 12.973 1.00 96.94 100 ARG A O 1
ATOM 816 N N . SER A 1 101 ? 2.207 9.578 14.598 1.00 97.31 101 SER A N 1
ATOM 817 C CA . SER A 1 101 ? 1.865 8.559 15.586 1.00 97.31 101 SER A CA 1
ATOM 818 C C . SER A 1 101 ? 0.649 7.744 15.142 1.00 97.31 101 SER A C 1
ATOM 820 O O . SER A 1 101 ? -0.196 8.201 14.371 1.00 97.31 101 SER A O 1
ATOM 822 N N . SER A 1 102 ? 0.518 6.524 15.655 1.00 97.75 102 SER A N 1
ATOM 823 C CA . SER A 1 102 ? -0.642 5.672 15.376 1.00 97.75 102 SER A CA 1
ATOM 824 C C . SER A 1 102 ? -1.969 6.338 15.744 1.00 97.75 102 SER A C 1
ATOM 826 O O . SER A 1 102 ? -2.961 6.111 15.059 1.00 97.75 102 SER A O 1
ATOM 828 N N . GLN A 1 103 ? -1.996 7.168 16.794 1.00 98.19 103 GLN A N 1
ATOM 829 C CA . GLN A 1 103 ? -3.212 7.883 17.178 1.00 98.19 103 GLN A CA 1
ATOM 830 C C . GLN A 1 103 ? -3.566 8.977 16.164 1.00 98.19 103 GLN A C 1
ATOM 832 O O . GLN A 1 103 ? -4.705 9.012 15.717 1.00 98.19 103 GLN A O 1
ATOM 837 N N . GLU A 1 104 ? -2.597 9.785 15.717 1.00 97.94 104 GLU A N 1
ATOM 838 C CA . GLU A 1 104 ? -2.828 10.785 14.659 1.00 97.94 104 GLU A CA 1
ATOM 839 C C . GLU A 1 104 ? -3.351 10.144 13.368 1.00 97.94 104 GLU A C 1
ATOM 841 O O . GLU A 1 104 ? -4.231 10.695 12.706 1.00 97.94 104 GLU A O 1
ATOM 846 N N . LEU A 1 105 ? -2.828 8.966 13.010 1.00 98.06 105 LEU A N 1
ATOM 847 C CA . LEU A 1 105 ? -3.312 8.218 11.853 1.00 98.06 105 LEU A CA 1
ATOM 848 C C . LEU A 1 105 ? -4.771 7.796 12.049 1.00 98.06 105 LEU A C 1
ATOM 850 O O . LEU A 1 105 ? -5.600 8.101 11.196 1.00 98.06 105 LEU A O 1
ATOM 854 N N . ILE A 1 106 ? -5.108 7.165 13.177 1.00 98.31 106 ILE A N 1
ATOM 855 C CA . ILE A 1 106 ? -6.485 6.751 13.504 1.00 98.31 106 ILE A CA 1
ATOM 856 C C . ILE A 1 106 ? -7.449 7.947 13.494 1.00 98.31 106 ILE A C 1
ATOM 858 O O . ILE A 1 106 ? -8.527 7.862 12.899 1.00 98.31 106 ILE A O 1
ATOM 862 N N . ASP A 1 107 ? -7.049 9.072 14.084 1.00 97.88 107 ASP A N 1
ATOM 863 C CA . ASP A 1 107 ? -7.844 10.301 14.103 1.00 97.88 107 ASP A CA 1
ATOM 864 C C . ASP A 1 107 ? -8.066 10.836 12.678 1.00 97.88 107 ASP A C 1
ATOM 866 O O . ASP A 1 107 ? -9.179 11.234 12.330 1.00 97.88 107 ASP A O 1
ATOM 870 N N . SER A 1 108 ? -7.045 10.766 11.815 1.00 97.25 108 SER A N 1
ATOM 871 C CA . SER A 1 108 ? -7.132 11.121 10.391 1.00 97.25 108 SER A CA 1
ATOM 872 C C . SER A 1 108 ? -8.131 10.237 9.627 1.00 97.25 108 SER A C 1
ATOM 874 O O . SER A 1 108 ? -8.924 10.755 8.836 1.00 97.25 108 SER A O 1
ATOM 876 N N . LEU A 1 109 ? -8.175 8.925 9.899 1.00 97.69 109 LEU A N 1
ATOM 877 C CA . LEU A 1 109 ? -9.192 8.031 9.325 1.00 97.69 109 LEU A CA 1
ATOM 878 C C . LEU A 1 109 ? -10.602 8.445 9.728 1.00 97.69 109 LEU A C 1
ATOM 880 O O . LEU A 1 109 ? -11.464 8.560 8.861 1.00 97.69 109 LEU A O 1
ATOM 884 N N . TYR A 1 110 ? -10.855 8.670 11.016 1.00 97.75 110 TYR A N 1
ATOM 885 C CA . TYR A 1 110 ? -12.203 9.014 11.467 1.00 97.75 110 TYR A CA 1
ATOM 886 C C . TYR A 1 110 ? -12.614 10.431 11.073 1.00 97.75 110 TYR A C 1
ATOM 888 O O . TYR A 1 110 ? -13.789 10.675 10.807 1.00 97.75 110 TYR A O 1
ATOM 896 N N . TYR A 1 111 ? -11.660 11.351 10.948 1.00 97.25 111 TYR A N 1
ATOM 897 C CA . TYR A 1 111 ? -11.908 12.660 10.361 1.00 97.25 111 TYR A CA 1
ATOM 898 C C . TYR A 1 111 ? -12.313 12.554 8.883 1.00 97.25 111 TYR A C 1
ATOM 900 O O . TYR A 1 111 ? -13.309 13.160 8.478 1.00 97.25 111 TYR A O 1
ATOM 908 N N . TYR A 1 112 ? -11.582 11.769 8.083 1.00 97.06 112 TYR A N 1
ATOM 909 C CA . TYR A 1 112 ? -11.929 11.521 6.682 1.00 97.06 112 TYR A CA 1
ATOM 910 C C . TYR A 1 112 ? -13.294 10.836 6.562 1.00 97.06 112 TYR A C 1
ATOM 912 O O . TYR A 1 112 ? -14.138 11.282 5.785 1.00 97.06 112 TYR A O 1
ATOM 920 N N . GLU A 1 113 ? -13.522 9.787 7.355 1.00 97.56 113 GLU A N 1
ATOM 921 C CA . GLU A 1 113 ? -14.768 9.020 7.394 1.00 97.56 113 GLU A CA 1
ATOM 922 C C . GLU A 1 113 ? -15.965 9.899 7.748 1.00 97.56 113 GLU A C 1
ATOM 924 O O . GLU A 1 113 ? -16.975 9.853 7.056 1.00 97.56 113 GLU A O 1
ATOM 929 N N . ASN A 1 114 ? -15.852 10.754 8.763 1.00 97.31 114 ASN A N 1
ATOM 930 C CA . ASN A 1 114 ? -16.941 11.644 9.157 1.00 97.31 114 ASN A CA 1
ATOM 931 C C . ASN A 1 114 ? -17.297 12.670 8.068 1.00 97.31 114 ASN A C 1
ATOM 933 O O . ASN A 1 114 ? -18.439 13.113 7.984 1.00 97.31 114 ASN A O 1
ATOM 937 N N . LYS A 1 115 ? -16.325 13.071 7.239 1.00 96.56 115 LYS A N 1
ATOM 938 C CA . LYS A 1 115 ? -16.540 14.049 6.165 1.00 96.56 115 LYS A CA 1
ATOM 939 C C . LYS A 1 115 ? -17.040 13.436 4.863 1.00 96.56 115 LYS A C 1
ATOM 941 O O . LYS A 1 115 ? -17.828 14.074 4.173 1.00 96.56 115 LYS A O 1
ATOM 946 N N . ASN A 1 116 ? -16.563 12.244 4.515 1.00 96.00 116 ASN A N 1
ATOM 947 C CA . ASN A 1 116 ? -16.742 11.669 3.178 1.00 96.00 116 ASN A CA 1
ATOM 948 C C . ASN A 1 116 ? -17.443 10.301 3.189 1.00 96.00 116 ASN A C 1
ATOM 950 O O . ASN A 1 116 ? -17.866 9.815 2.141 1.00 96.00 116 ASN A O 1
ATOM 954 N N . GLY A 1 117 ? -17.534 9.651 4.350 1.00 96.62 117 GLY A N 1
ATOM 955 C CA . GLY A 1 117 ? -17.719 8.206 4.444 1.00 96.62 117 GLY A CA 1
ATOM 956 C C . GLY A 1 117 ? -16.492 7.432 3.939 1.00 96.62 117 GLY A C 1
ATOM 957 O O . GLY A 1 117 ? -15.499 8.008 3.498 1.00 96.62 117 GLY A O 1
ATOM 958 N N . LEU A 1 118 ? -16.557 6.098 4.000 1.00 96.38 118 LEU A N 1
ATOM 959 C CA . LEU A 1 118 ? -15.501 5.203 3.489 1.00 96.38 118 LEU A CA 1
ATOM 960 C C . LEU A 1 118 ? -15.941 4.343 2.297 1.00 96.38 118 LEU A C 1
ATOM 962 O O . LEU A 1 118 ? -15.247 3.397 1.960 1.00 96.38 118 LEU A O 1
ATOM 966 N N . ASN A 1 119 ? -17.097 4.596 1.686 1.00 90.44 119 ASN A N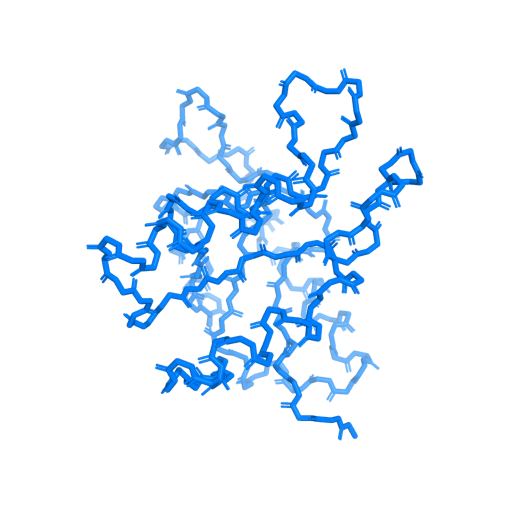 1
ATOM 967 C CA . ASN A 1 119 ? -17.716 3.743 0.661 1.00 90.44 119 ASN A CA 1
ATOM 968 C C . ASN A 1 119 ? -16.758 3.341 -0.495 1.00 90.44 119 ASN A C 1
ATOM 970 O O . ASN A 1 119 ? -16.589 4.098 -1.447 1.00 90.44 119 ASN A O 1
ATOM 974 N N . GLY A 1 120 ? -16.144 2.151 -0.419 1.00 92.38 120 GLY A N 1
ATOM 975 C CA . GLY A 1 120 ? -15.148 1.665 -1.393 1.00 92.38 120 GLY A CA 1
ATOM 976 C C . GLY A 1 120 ? -13.692 2.079 -1.118 1.00 92.38 120 GLY A C 1
ATOM 977 O O . GLY A 1 120 ? -12.838 1.951 -1.990 1.00 92.38 120 GLY A O 1
ATOM 978 N N . CYS A 1 121 ? -13.398 2.582 0.078 1.00 95.88 121 CYS A N 1
ATOM 979 C CA . CYS A 1 121 ? -12.075 3.040 0.477 1.00 95.88 121 CYS A CA 1
ATOM 980 C C . CYS A 1 121 ? -11.084 1.878 0.638 1.00 95.88 121 CYS A C 1
ATOM 982 O O . CYS A 1 121 ? -11.354 0.909 1.349 1.00 95.88 121 CYS A O 1
ATOM 984 N N . ILE A 1 122 ? -9.896 2.025 0.052 1.00 96.56 122 ILE A N 1
ATOM 985 C CA . ILE A 1 122 ? -8.763 1.112 0.219 1.00 96.56 122 ILE A CA 1
ATOM 986 C C . ILE A 1 122 ? -7.783 1.761 1.197 1.00 96.56 122 ILE A C 1
ATOM 988 O O . ILE A 1 122 ? -7.302 2.866 0.957 1.00 96.56 122 ILE A O 1
ATOM 992 N N . ILE A 1 123 ? -7.491 1.084 2.305 1.00 95.81 123 ILE A N 1
ATOM 993 C CA . ILE A 1 123 ? -6.579 1.569 3.348 1.00 95.81 123 ILE A CA 1
ATOM 994 C C . ILE A 1 123 ? -5.289 0.747 3.291 1.00 95.81 123 ILE A C 1
ATOM 996 O O . ILE A 1 123 ? -5.345 -0.482 3.321 1.00 95.81 123 ILE A O 1
ATOM 1000 N N . LEU A 1 124 ? -4.140 1.424 3.233 1.00 96.31 124 LEU A N 1
ATOM 1001 C CA . LEU A 1 124 ? -2.813 0.803 3.270 1.00 96.31 124 LEU A CA 1
ATOM 1002 C C . LEU A 1 124 ? -2.232 0.839 4.685 1.00 96.31 124 LEU A C 1
ATOM 1004 O O . LEU A 1 124 ? -2.288 1.872 5.342 1.00 96.31 124 LEU A O 1
ATOM 1008 N N . ILE A 1 125 ? -1.665 -0.283 5.128 1.00 96.06 125 ILE A N 1
ATOM 1009 C CA . ILE A 1 125 ? -0.963 -0.449 6.407 1.00 96.06 125 ILE A CA 1
ATOM 1010 C C . ILE A 1 125 ? 0.260 -1.329 6.149 1.00 96.06 125 ILE A C 1
ATOM 1012 O O . ILE A 1 125 ? 0.171 -2.299 5.393 1.00 96.06 125 ILE A O 1
ATOM 1016 N N . HIS A 1 126 ? 1.369 -1.043 6.822 1.00 96.56 126 HIS A N 1
ATOM 1017 C CA . HIS A 1 126 ? 2.621 -1.779 6.695 1.00 96.56 126 HIS A CA 1
ATOM 1018 C C . HIS A 1 126 ? 2.848 -2.676 7.924 1.00 96.56 126 HIS A C 1
ATOM 1020 O O . HIS A 1 126 ? 3.220 -2.195 8.995 1.00 96.56 126 HIS A O 1
ATOM 1026 N N . PRO A 1 127 ? 2.655 -4.003 7.839 1.00 93.88 127 PRO A N 1
ATOM 1027 C CA . PRO A 1 127 ? 3.119 -4.900 8.892 1.00 93.88 127 PRO A CA 1
ATOM 1028 C C . PRO A 1 127 ? 4.655 -4.973 8.895 1.00 93.88 127 PRO A C 1
ATOM 1030 O O . PRO A 1 127 ? 5.292 -4.963 7.847 1.00 93.88 127 PRO A O 1
ATOM 1033 N N . GLY A 1 128 ? 5.263 -5.083 10.081 1.00 91.88 128 GLY A N 1
ATOM 1034 C CA . GLY A 1 128 ? 6.720 -5.249 10.200 1.00 91.88 128 GLY A CA 1
ATOM 1035 C C . GLY A 1 128 ? 7.535 -3.959 10.057 1.00 91.88 128 GLY A C 1
ATOM 1036 O O . GLY A 1 128 ? 8.692 -4.007 9.650 1.00 91.88 128 GLY A O 1
ATOM 1037 N N . THR A 1 129 ? 6.956 -2.806 10.404 1.00 95.44 129 THR A N 1
ATOM 1038 C CA . THR A 1 129 ? 7.660 -1.513 10.356 1.00 95.44 129 THR A CA 1
ATOM 1039 C C . THR A 1 129 ? 8.921 -1.489 11.222 1.00 95.44 129 THR A C 1
ATOM 1041 O O . THR A 1 129 ? 9.070 -2.257 12.180 1.00 95.44 129 THR A O 1
ATOM 1044 N N . HIS A 1 130 ? 9.821 -0.551 10.927 1.00 96.69 130 HIS A N 1
ATOM 1045 C CA . HIS A 1 130 ? 11.125 -0.433 11.576 1.00 96.69 130 HIS A CA 1
ATOM 1046 C C . HIS A 1 130 ? 11.037 -0.408 13.113 1.00 96.69 130 HIS A C 1
ATOM 1048 O O . HIS A 1 130 ? 10.162 0.245 13.684 1.00 96.69 130 HIS A O 1
ATOM 1054 N N . LYS A 1 131 ? 11.962 -1.088 13.806 1.00 96.62 131 LYS A N 1
ATOM 1055 C CA . LYS A 1 131 ? 11.952 -1.261 15.276 1.00 96.62 131 LYS A CA 1
ATOM 1056 C C . LYS A 1 131 ? 11.845 0.048 16.076 1.00 96.62 131 LYS A C 1
ATOM 1058 O O . LYS A 1 131 ? 11.274 0.039 17.158 1.00 96.62 131 LYS A O 1
ATOM 1063 N N . ASN A 1 132 ? 12.356 1.157 15.532 1.00 97.31 132 ASN A N 1
ATOM 1064 C CA . ASN A 1 132 ? 12.325 2.469 16.192 1.00 97.31 132 ASN A CA 1
ATOM 1065 C C . ASN A 1 132 ? 10.921 3.091 16.234 1.00 97.31 132 ASN A C 1
ATOM 1067 O O . ASN A 1 132 ? 10.669 3.941 17.081 1.00 97.31 132 ASN A O 1
ATOM 1071 N N . ARG A 1 133 ? 9.996 2.675 15.359 1.00 97.38 133 ARG A N 1
ATOM 1072 C CA . ARG A 1 133 ? 8.580 3.003 15.531 1.00 97.38 133 ARG A CA 1
ATOM 1073 C C . ARG A 1 133 ? 8.013 2.077 16.600 1.00 97.38 133 ARG A C 1
ATOM 1075 O O . ARG A 1 133 ? 7.741 0.917 16.304 1.00 97.38 133 ARG A O 1
ATOM 1082 N N . THR A 1 134 ? 7.884 2.541 17.834 1.00 95.75 134 THR A N 1
ATOM 1083 C CA . THR A 1 134 ? 7.410 1.712 18.956 1.00 95.75 134 THR A CA 1
ATOM 1084 C C . THR A 1 134 ? 5.883 1.623 19.010 1.00 95.75 134 THR A C 1
ATOM 1086 O O . THR A 1 134 ? 5.331 0.602 19.418 1.00 95.75 134 THR A O 1
ATOM 1089 N N . ASP A 1 135 ? 5.186 2.640 18.513 1.00 95.38 135 ASP A N 1
ATOM 1090 C CA . ASP A 1 135 ? 3.735 2.710 18.383 1.00 95.38 135 ASP A CA 1
ATOM 1091 C C . ASP A 1 135 ? 3.281 2.126 17.030 1.00 95.38 135 ASP A C 1
ATOM 1093 O O . ASP A 1 135 ? 3.037 2.804 16.029 1.00 95.38 135 ASP A O 1
ATOM 1097 N N . LYS A 1 136 ? 3.196 0.799 16.970 1.00 97.00 136 LYS A N 1
ATOM 1098 C CA . LYS A 1 136 ? 2.822 0.078 15.748 1.00 97.00 136 LYS A CA 1
ATOM 1099 C C . LYS A 1 136 ? 1.330 0.217 15.443 1.00 97.00 136 LYS A C 1
ATOM 1101 O O . LYS A 1 136 ? 0.506 -0.299 16.199 1.00 97.00 136 LYS A O 1
ATOM 1106 N N . LEU A 1 137 ? 0.981 0.796 14.291 1.00 97.38 137 LEU A N 1
ATOM 1107 C CA . LEU A 1 137 ? -0.421 0.946 13.880 1.00 97.38 137 LEU A CA 1
ATOM 1108 C C . LEU A 1 137 ? -1.123 -0.410 13.749 1.00 97.38 137 LEU A C 1
ATOM 1110 O O . LEU A 1 137 ? -2.258 -0.569 14.192 1.00 97.38 137 LEU A O 1
ATOM 1114 N N . TYR A 1 138 ? -0.428 -1.423 13.223 1.00 96.50 138 TYR A N 1
ATOM 1115 C CA . TYR A 1 138 ? -0.997 -2.761 13.057 1.00 96.50 138 TYR A CA 1
ATOM 1116 C C . TYR A 1 138 ? -1.392 -3.437 14.386 1.00 96.50 138 TYR A C 1
ATOM 1118 O O . TYR A 1 138 ? -2.260 -4.307 14.385 1.00 96.50 138 TYR A O 1
ATOM 1126 N N . ASN A 1 139 ? -0.849 -3.004 15.532 1.00 96.94 139 ASN A N 1
ATOM 1127 C CA . ASN A 1 139 ? -1.287 -3.487 16.850 1.00 96.94 139 ASN A CA 1
ATOM 1128 C C . ASN A 1 139 ? -2.653 -2.912 17.270 1.00 96.94 139 ASN A C 1
ATOM 1130 O O . ASN A 1 139 ? -3.276 -3.427 18.195 1.00 96.94 139 ASN A O 1
ATOM 1134 N N . ARG A 1 140 ? -3.132 -1.860 16.596 1.00 97.06 140 ARG A N 1
ATOM 1135 C CA . ARG A 1 140 ? -4.424 -1.195 16.842 1.00 97.06 140 ARG A CA 1
ATOM 1136 C C . ARG A 1 140 ? -5.511 -1.615 15.844 1.00 97.06 140 ARG A C 1
ATOM 1138 O O . ARG A 1 140 ? -6.622 -1.095 15.891 1.00 97.06 140 ARG A O 1
ATOM 1145 N N . LEU A 1 141 ? -5.234 -2.581 14.963 1.00 96.56 141 LEU A N 1
ATOM 1146 C CA . LEU A 1 141 ? -6.193 -3.051 13.955 1.00 96.56 141 LEU A CA 1
ATOM 1147 C C . LEU A 1 141 ? -7.511 -3.551 14.555 1.00 96.56 141 LEU A C 1
ATOM 1149 O O . LEU A 1 141 ? -8.571 -3.266 14.007 1.00 96.56 141 LEU A O 1
ATOM 1153 N N . ASP A 1 142 ? -7.469 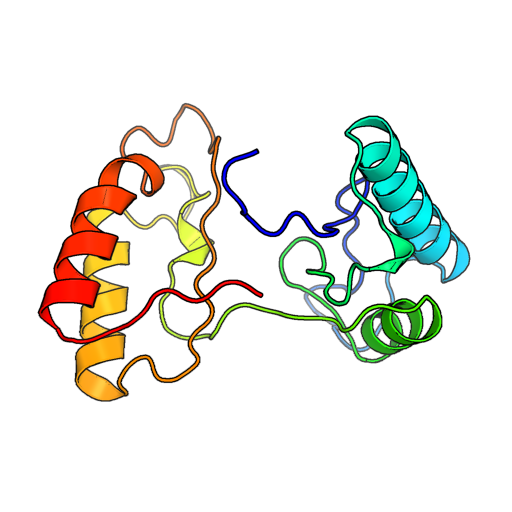-4.267 15.681 1.00 97.50 142 ASP A N 1
ATOM 1154 C CA . ASP A 1 142 ? -8.677 -4.797 16.328 1.00 97.50 142 ASP A CA 1
ATOM 1155 C C . ASP A 1 142 ? -9.660 -3.680 16.725 1.00 97.50 142 ASP A C 1
ATOM 1157 O O . ASP A 1 142 ? -10.857 -3.766 16.445 1.00 97.50 142 ASP A O 1
ATOM 1161 N N . GLU A 1 143 ? -9.145 -2.590 17.296 1.00 97.81 143 GLU A N 1
ATOM 1162 C CA . GLU A 1 143 ? -9.920 -1.395 17.632 1.00 97.81 143 GLU A CA 1
ATOM 1163 C C . GLU A 1 143 ? -10.542 -0.747 16.393 1.00 97.81 143 GLU A C 1
ATOM 1165 O O . GLU A 1 143 ? -11.741 -0.447 16.393 1.00 97.81 143 GLU A O 1
ATOM 1170 N N . ILE A 1 144 ? -9.742 -0.543 15.342 1.00 97.69 144 ILE A N 1
ATOM 1171 C CA . ILE A 1 144 ? -10.188 0.101 14.102 1.00 97.69 144 ILE A CA 1
ATOM 1172 C C . ILE A 1 144 ? -11.308 -0.733 13.471 1.00 97.69 144 ILE A C 1
ATOM 1174 O O . ILE A 1 144 ? -12.393 -0.225 13.188 1.00 97.69 144 ILE A O 1
ATOM 1178 N N . ILE A 1 145 ? -11.094 -2.045 13.336 1.00 97.88 145 ILE A N 1
ATOM 1179 C CA . ILE A 1 145 ? -12.066 -2.980 12.759 1.00 97.88 145 ILE A CA 1
ATOM 1180 C C . ILE A 1 145 ? -13.367 -2.983 13.568 1.00 97.88 145 ILE A C 1
ATOM 1182 O O . ILE A 1 145 ? -14.454 -2.906 12.989 1.00 97.88 145 ILE A O 1
ATOM 1186 N N . LYS A 1 146 ? -13.288 -3.070 14.902 1.00 98.56 146 LYS A N 1
ATOM 1187 C CA . LYS A 1 146 ? -14.473 -3.061 15.774 1.00 98.56 146 LYS A CA 1
ATOM 1188 C C . LYS A 1 146 ? -15.247 -1.752 15.659 1.00 98.56 146 LYS A C 1
ATOM 1190 O O . LYS A 1 146 ? -16.476 -1.781 15.611 1.00 98.56 146 LYS A O 1
ATOM 1195 N N . THR A 1 147 ? -14.550 -0.623 15.597 1.00 98.38 147 THR A N 1
ATOM 1196 C CA . THR A 1 147 ? -15.169 0.703 15.489 1.00 98.38 147 THR A CA 1
ATOM 1197 C C . THR A 1 147 ? -15.878 0.878 14.149 1.00 98.38 147 THR A C 1
ATOM 1199 O O . THR A 1 147 ? -17.052 1.248 14.126 1.00 98.38 147 THR A O 1
ATOM 1202 N N . LEU A 1 148 ? 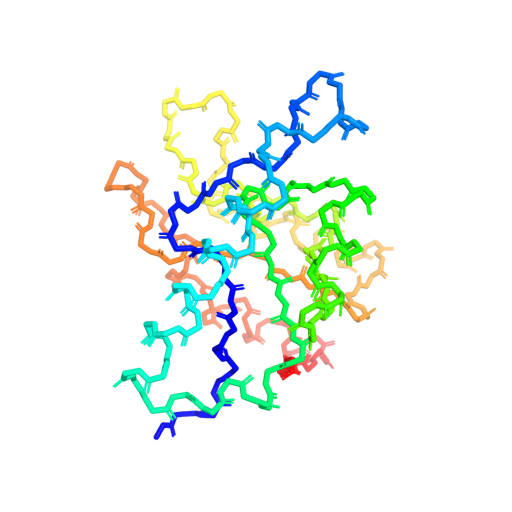-15.223 0.525 13.040 1.00 98.00 148 LEU A N 1
ATOM 1203 C CA . LEU A 1 148 ? -15.825 0.597 11.706 1.00 98.00 148 LEU A CA 1
ATOM 1204 C C . LEU A 1 148 ? -17.047 -0.324 11.578 1.00 98.00 148 LEU A C 1
ATOM 1206 O O . LEU A 1 148 ? -18.084 0.100 11.071 1.00 98.00 148 LEU A O 1
ATOM 1210 N N . LYS A 1 149 ? -16.984 -1.547 12.120 1.00 98.31 149 LYS A N 1
ATOM 1211 C CA . LYS A 1 149 ? -18.140 -2.459 12.147 1.00 98.31 149 LYS A CA 1
ATOM 1212 C C . LYS A 1 149 ? -19.316 -1.903 12.950 1.00 98.31 149 LYS A C 1
ATOM 1214 O O . LYS A 1 149 ? -20.451 -1.998 12.497 1.00 98.31 149 LYS A O 1
ATOM 1219 N N . LYS A 1 150 ? -19.065 -1.288 14.114 1.00 98.38 150 LYS A N 1
ATOM 1220 C CA . LYS A 1 150 ? -20.113 -0.623 14.915 1.00 98.38 150 LYS A CA 1
ATOM 1221 C C . LYS A 1 150 ? -20.771 0.540 14.169 1.00 98.38 150 LYS A C 1
ATOM 1223 O O . LYS A 1 150 ? -21.955 0.784 14.364 1.00 98.38 150 LYS A O 1
ATOM 1228 N N . LYS A 1 151 ? -20.019 1.222 13.303 1.00 97.56 151 LYS A N 1
ATOM 1229 C CA . LYS A 1 151 ? -20.515 2.274 12.402 1.00 97.56 151 LYS A CA 1
ATOM 1230 C C . LYS A 1 151 ? -21.248 1.733 11.163 1.00 97.56 151 LYS A C 1
ATOM 1232 O O . LYS A 1 151 ? -21.745 2.523 10.371 1.00 97.56 151 LYS A O 1
ATOM 1237 N N . GLY A 1 152 ? -21.338 0.412 10.991 1.00 97.56 152 GLY A N 1
ATOM 1238 C CA . GLY A 1 152 ? -22.053 -0.228 9.882 1.00 97.56 152 GLY A CA 1
ATOM 1239 C C . GLY A 1 152 ? -21.198 -0.529 8.649 1.00 97.56 152 GLY A C 1
ATOM 1240 O O . GLY A 1 152 ? -21.726 -1.028 7.655 1.00 97.56 152 GLY A O 1
ATOM 1241 N N . TYR A 1 153 ? -19.885 -0.280 8.696 1.00 98.00 153 TYR A N 1
ATOM 1242 C CA . TYR A 1 153 ? -18.989 -0.635 7.597 1.00 98.00 153 TYR A CA 1
ATOM 1243 C C . TYR A 1 153 ? -18.706 -2.137 7.555 1.00 98.00 153 TYR A C 1
ATOM 1245 O O . TYR A 1 153 ? -18.588 -2.814 8.582 1.00 98.00 153 TYR A O 1
ATOM 1253 N N . ARG A 1 154 ? -18.525 -2.647 6.336 1.00 96.06 154 ARG A N 1
ATOM 1254 C CA . ARG A 1 154 ? -18.043 -4.001 6.064 1.00 96.06 154 ARG A CA 1
ATOM 1255 C C . ARG A 1 154 ? -16.617 -3.933 5.540 1.00 96.06 154 ARG A C 1
ATOM 1257 O O . ARG A 1 154 ? -16.295 -3.067 4.733 1.00 96.06 154 ARG A O 1
ATOM 1264 N N . LEU A 1 155 ? -15.770 -4.834 6.030 1.00 95.19 155 LEU A N 1
ATOM 1265 C CA . LEU A 1 155 ? -14.421 -5.011 5.511 1.00 95.19 155 LEU A CA 1
ATOM 1266 C C . LEU A 1 155 ? -14.476 -6.129 4.485 1.00 95.19 155 LEU A C 1
ATOM 1268 O O . LEU A 1 155 ? -14.683 -7.287 4.850 1.00 95.19 155 LEU A O 1
ATOM 1272 N N . GLU A 1 156 ? -14.311 -5.752 3.227 1.00 93.75 156 GLU A N 1
ATOM 1273 C CA . GLU A 1 156 ? -14.333 -6.673 2.102 1.00 93.75 156 GLU A CA 1
ATOM 1274 C C . GLU A 1 156 ? -12.912 -7.036 1.680 1.00 93.75 156 GLU A C 1
ATOM 1276 O O . GLU A 1 156 ? -11.943 -6.312 1.928 1.00 93.75 156 GLU A O 1
ATOM 1281 N N . ARG A 1 157 ? -12.796 -8.199 1.050 1.00 90.88 157 ARG A N 1
ATOM 1282 C CA . ARG A 1 157 ? -11.565 -8.624 0.398 1.00 90.88 157 ARG A CA 1
ATOM 1283 C C . ARG A 1 157 ? -11.543 -8.071 -1.026 1.00 90.88 157 ARG A C 1
ATOM 1285 O O . ARG A 1 157 ? -12.599 -7.931 -1.638 1.00 90.88 157 ARG A O 1
ATOM 1292 N N . LEU A 1 158 ? -10.340 -7.838 -1.545 1.00 85.62 158 LEU A N 1
ATOM 1293 C CA . LEU A 1 158 ? -10.112 -7.773 -2.987 1.00 85.62 158 LEU A CA 1
ATOM 1294 C C . LEU A 1 158 ? -10.437 -9.123 -3.658 1.00 85.62 158 LEU A C 1
ATOM 1296 O O . LEU A 1 158 ? -10.244 -10.199 -3.024 1.00 85.62 158 LEU A O 1
#

Organism: NCBI:txid433724

Foldseek 3Di:
DPPADDAAAWQVLDDQADPVGLQDGPDDLCRLVVRRVVRVVVCVVVVDPHLPAAEYQYRVSGHHPVSQVSCVVVHHGYDHFDPFLLQVLLLDAPPDPSHDALVRSLVSNVVCCVVPNQVPGDGDADPPHDPRNVRHNVVCVVVSVVVCVVVVDDDDHD

Radius of gyration: 17.01 Å; chains: 1; bounding box: 35×37×39 Å

InterPro domains:
  IPR011330 Glycoside hydrolase/deacetylase, beta/alpha-barrel [SSF88713] (2-156)

pLDDT: mean 96.06, std 3.17, range [67.0, 98.56]

Sequence (158 aa):
SKGHYVGGHSDKHLLYAPWDKRNELLVGIDSLTADFRQNMSELKKFGINVDKLGYYLPPYEWYNKASVRIVENIGQSTINYTPGINFAADYTTPDMENYRSSQELIDSLYYYENKNGLNGCIILIHPGTHKNRTDKLYNRLDEIIKTLKKKGYRLERL

Secondary structure (DSSP, 8-state):
-------B--SS----S-SS-TTS-SS-HHHHHHHHHHHHHHHHHTT--GGG--EE--GGG---HHHHHHHHHTT-EE--PPTTS-GGGGG--TTSTT---HHHHHHHHHHHHHHH--TT------TT--TT--S-GGGGHHHHHHHHHHTT------